Protein AF-A0A956UII3-F1 (afdb_monomer)

Structure (mmCIF, N/CA/C/O backbone):
data_AF-A0A956UII3-F1
#
_entry.id   AF-A0A956UII3-F1
#
loop_
_atom_site.group_PDB
_atom_site.id
_atom_site.type_symbol
_atom_site.label_atom_id
_atom_site.label_alt_id
_atom_site.label_comp_id
_atom_site.label_asym_id
_atom_site.label_entity_id
_atom_site.label_seq_id
_atom_site.pdbx_PDB_ins_code
_atom_site.Cartn_x
_atom_site.Cartn_y
_atom_site.Cartn_z
_atom_site.occupancy
_atom_site.B_iso_or_equiv
_atom_site.auth_seq_id
_atom_site.auth_comp_id
_atom_site.auth_asym_id
_atom_site.auth_atom_id
_atom_site.pdbx_PDB_model_num
ATOM 1 N N . LEU A 1 1 ? 6.042 -18.088 -6.797 1.00 83.75 1 LEU A N 1
ATOM 2 C CA . LEU A 1 1 ? 6.851 -18.061 -5.560 1.00 83.75 1 LEU A CA 1
ATOM 3 C C . LEU A 1 1 ? 7.550 -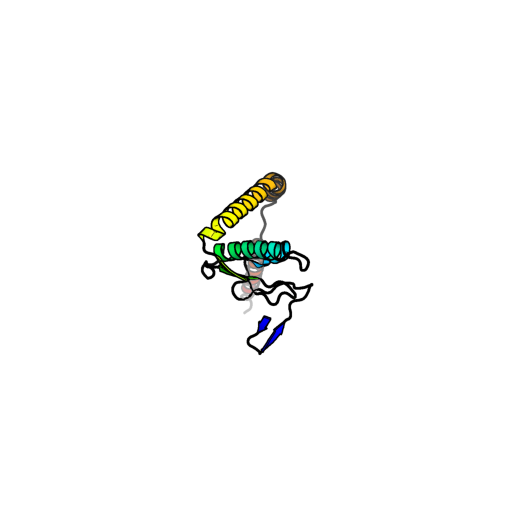19.390 -5.424 1.00 83.75 1 LEU A C 1
ATOM 5 O O . LEU A 1 1 ? 6.857 -20.393 -5.487 1.00 83.75 1 LEU A O 1
ATOM 9 N N . ILE A 1 2 ? 8.866 -19.397 -5.275 1.00 87.94 2 ILE A N 1
ATOM 10 C CA . ILE A 1 2 ? 9.634 -20.608 -4.977 1.00 87.94 2 ILE A CA 1
ATOM 11 C C . ILE A 1 2 ? 9.940 -20.564 -3.480 1.00 87.94 2 ILE A C 1
ATOM 13 O O . ILE A 1 2 ? 10.370 -19.518 -2.992 1.00 87.94 2 ILE A O 1
ATOM 17 N N . TYR A 1 3 ? 9.669 -21.648 -2.759 1.00 88.25 3 TYR A N 1
ATOM 18 C CA . TYR A 1 3 ? 10.006 -21.762 -1.340 1.00 88.25 3 TYR A CA 1
ATOM 19 C C . TYR A 1 3 ? 11.386 -22.414 -1.157 1.00 88.25 3 TYR A C 1
ATOM 21 O O . TYR A 1 3 ? 11.879 -23.055 -2.092 1.00 88.25 3 TYR A O 1
ATOM 29 N N . PRO A 1 4 ? 12.023 -22.277 0.022 1.00 87.69 4 PRO A N 1
ATOM 30 C CA . PRO A 1 4 ? 13.339 -22.864 0.295 1.00 87.69 4 PRO A CA 1
ATOM 31 C C . PRO A 1 4 ? 13.424 -24.378 0.056 1.00 87.69 4 PRO A C 1
ATOM 33 O O . PRO A 1 4 ? 14.483 -24.889 -0.294 1.00 87.69 4 PRO A O 1
ATOM 36 N N . GLU A 1 5 ? 12.309 -25.092 0.198 1.00 90.94 5 GLU A N 1
ATOM 37 C CA . GLU A 1 5 ? 12.189 -26.535 -0.017 1.00 90.94 5 GLU A CA 1
ATOM 38 C C . GLU A 1 5 ? 12.187 -26.925 -1.507 1.00 90.94 5 GLU A C 1
ATOM 40 O O . GLU A 1 5 ? 12.236 -28.107 -1.843 1.00 90.94 5 GLU A O 1
ATOM 45 N N . GLY A 1 6 ? 12.117 -25.945 -2.414 1.00 89.31 6 GLY A N 1
ATOM 46 C CA . GLY A 1 6 ? 12.145 -26.145 -3.863 1.00 89.31 6 GLY A CA 1
ATOM 47 C C . GLY A 1 6 ? 10.776 -26.374 -4.512 1.00 89.31 6 GLY A C 1
ATOM 48 O O . GLY A 1 6 ? 10.693 -26.468 -5.736 1.00 89.31 6 GLY A O 1
ATOM 49 N N . ASN A 1 7 ? 9.686 -26.419 -3.741 1.00 92.31 7 ASN A N 1
ATOM 50 C CA . ASN A 1 7 ? 8.334 -26.357 -4.300 1.00 92.31 7 ASN A CA 1
ATOM 51 C C . ASN A 1 7 ? 7.960 -24.910 -4.685 1.00 92.31 7 ASN A C 1
ATOM 53 O O . ASN A 1 7 ? 8.576 -23.937 -4.239 1.00 92.31 7 ASN A O 1
ATOM 57 N N . TRP A 1 8 ? 6.940 -24.753 -5.536 1.00 90.88 8 TRP A N 1
ATOM 58 C CA 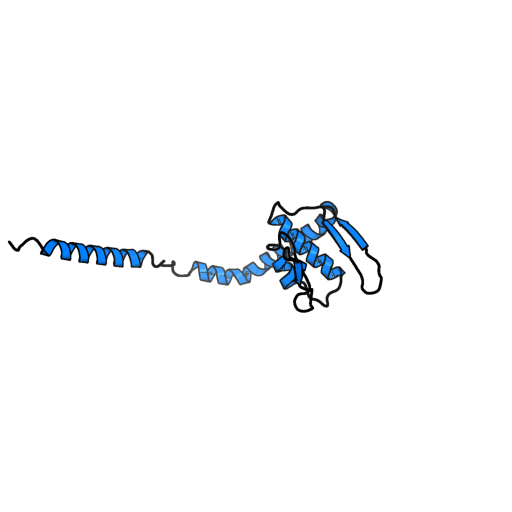. TRP A 1 8 ? 6.488 -23.434 -5.977 1.00 90.88 8 TRP A CA 1
ATOM 59 C C . TRP A 1 8 ? 4.970 -23.283 -5.983 1.00 90.88 8 TRP A C 1
ATOM 61 O O . TRP A 1 8 ? 4.214 -24.238 -6.158 1.00 90.88 8 TRP A O 1
ATOM 71 N N . VAL A 1 9 ? 4.535 -22.034 -5.831 1.00 87.69 9 VAL A N 1
ATOM 72 C CA . VAL A 1 9 ? 3.148 -21.604 -6.018 1.00 87.69 9 VAL A CA 1
ATOM 73 C C . VAL A 1 9 ? 3.073 -20.638 -7.190 1.00 87.69 9 VAL A C 1
ATOM 75 O O . VAL A 1 9 ? 3.857 -19.689 -7.303 1.00 87.69 9 VAL A O 1
ATOM 78 N N . GLU A 1 10 ? 2.110 -20.897 -8.064 1.00 89.94 10 GLU A N 1
ATOM 79 C CA . GLU A 1 10 ? 1.807 -20.098 -9.243 1.00 89.94 10 GLU A CA 1
ATOM 80 C C . GLU A 1 10 ? 0.797 -18.991 -8.916 1.00 89.94 10 GLU A C 1
ATOM 82 O O . GLU A 1 10 ? -0.149 -19.198 -8.151 1.00 89.94 10 GLU A O 1
ATOM 87 N N . VAL A 1 11 ? 0.990 -17.818 -9.522 1.00 91.00 11 VAL A N 1
ATOM 88 C CA . VAL A 1 11 ? 0.034 -16.708 -9.450 1.00 91.00 11 VAL A CA 1
ATOM 89 C C . VAL A 1 11 ? -1.179 -17.053 -10.307 1.00 91.00 11 VAL A C 1
ATOM 91 O O . VAL A 1 11 ? -1.043 -17.390 -11.479 1.00 91.00 11 VAL A O 1
ATOM 94 N N . ARG A 1 12 ? -2.377 -16.953 -9.733 1.00 92.31 12 ARG A N 1
ATOM 95 C CA . ARG A 1 12 ? -3.642 -17.281 -10.412 1.00 92.31 12 ARG A CA 1
ATOM 96 C C . ARG A 1 12 ? -4.615 -16.113 -10.314 1.00 92.31 12 ARG A C 1
ATOM 98 O O . ARG A 1 12 ? -4.448 -15.275 -9.432 1.00 92.31 12 ARG A O 1
ATOM 105 N N . PRO A 1 13 ? -5.689 -16.068 -11.118 1.00 92.19 13 PRO A N 1
ATOM 106 C CA . PRO A 1 13 ? -6.697 -15.014 -10.992 1.00 92.19 13 PRO A CA 1
ATOM 107 C C . PRO A 1 13 ? -7.282 -14.862 -9.575 1.00 92.19 13 PRO A C 1
ATOM 109 O O . PRO A 1 13 ? -7.559 -13.745 -9.146 1.00 92.19 13 PRO A O 1
ATOM 112 N N . GLY A 1 14 ? -7.411 -15.964 -8.819 1.00 90.12 14 GLY A N 1
ATOM 113 C CA . GLY A 1 14 ? -7.852 -15.950 -7.415 1.00 90.12 14 GLY A CA 1
ATOM 114 C C . GLY A 1 14 ? -6.782 -15.521 -6.399 1.00 90.12 14 GLY A C 1
ATOM 115 O O . GLY A 1 14 ? -7.103 -15.199 -5.260 1.00 90.12 14 GLY A O 1
ATOM 116 N N . THR A 1 15 ? -5.508 -15.493 -6.791 1.00 90.50 15 THR A N 1
ATOM 117 C CA . THR A 1 15 ? -4.384 -15.029 -5.961 1.00 90.50 15 THR A CA 1
ATOM 118 C C . THR A 1 15 ? -3.401 -14.282 -6.866 1.00 90.50 15 THR A C 1
ATOM 120 O O . THR A 1 15 ? -2.379 -14.844 -7.265 1.00 90.50 15 THR A O 1
ATOM 123 N N . PRO A 1 16 ? -3.741 -13.040 -7.270 1.00 93.81 16 PRO A N 1
ATOM 124 C CA . PRO A 1 16 ? -3.106 -12.360 -8.401 1.00 93.81 16 PRO A CA 1
ATOM 125 C C . PRO A 1 16 ? -1.812 -11.618 -8.036 1.00 93.81 16 PRO A C 1
ATOM 127 O O . PRO A 1 16 ? -1.370 -10.751 -8.786 1.00 93.81 16 PRO A O 1
ATOM 130 N N . TYR A 1 17 ? -1.232 -11.894 -6.868 1.00 94.81 17 TYR A N 1
ATOM 131 C CA . TYR A 1 17 ? 0.017 -11.292 -6.415 1.00 94.81 17 TYR A CA 1
ATOM 132 C C . TYR A 1 17 ? 0.698 -12.184 -5.371 1.00 94.81 17 TYR A C 1
ATOM 134 O O . TYR A 1 17 ? 0.070 -13.055 -4.766 1.00 94.81 17 TYR A O 1
ATOM 142 N N . VAL A 1 18 ? 1.984 -11.933 -5.143 1.00 94.19 18 VAL A N 1
ATOM 143 C CA . VAL A 1 18 ? 2.788 -12.536 -4.075 1.00 94.19 18 VAL A CA 1
ATOM 144 C C . VAL A 1 18 ? 3.626 -11.431 -3.440 1.00 94.19 18 VAL A C 1
ATOM 146 O O . VAL A 1 18 ? 4.063 -10.522 -4.140 1.00 94.19 18 VAL A O 1
ATOM 149 N N . ILE A 1 19 ? 3.861 -11.517 -2.130 1.00 94.62 19 ILE A N 1
ATOM 150 C CA . ILE A 1 19 ? 4.811 -10.662 -1.411 1.00 94.62 19 ILE A CA 1
ATOM 151 C C . ILE A 1 19 ? 5.862 -11.562 -0.763 1.00 94.62 19 ILE A C 1
ATOM 153 O O . ILE A 1 19 ? 5.523 -12.621 -0.234 1.00 94.62 19 ILE A O 1
ATOM 157 N N . ILE A 1 20 ? 7.119 -11.133 -0.799 1.00 93.19 20 ILE A N 1
ATOM 158 C CA . ILE A 1 20 ? 8.245 -11.765 -0.104 1.00 93.19 20 ILE A CA 1
ATOM 159 C C . ILE A 1 20 ? 8.864 -10.760 0.872 1.00 93.19 20 ILE A C 1
ATOM 161 O O . ILE A 1 20 ? 8.760 -9.554 0.654 1.00 93.19 20 ILE A O 1
ATOM 165 N N . GLY A 1 21 ? 9.483 -11.247 1.950 1.00 92.69 21 GLY A N 1
ATOM 166 C CA . GLY A 1 21 ? 9.978 -10.393 3.034 1.00 92.69 21 GLY A CA 1
ATOM 167 C C . GLY A 1 21 ? 8.844 -9.860 3.919 1.00 92.69 21 GLY A C 1
ATOM 168 O O . GLY A 1 21 ? 7.943 -10.612 4.303 1.00 92.69 21 GLY A O 1
ATOM 169 N N . GLU A 1 22 ? 8.874 -8.564 4.237 1.00 93.31 22 GLU A N 1
ATOM 170 C CA . GLU A 1 22 ? 7.888 -7.914 5.111 1.00 93.31 22 GLU A CA 1
ATOM 171 C C . GLU A 1 22 ? 6.529 -7.715 4.423 1.00 93.31 22 GLU A C 1
ATOM 173 O O . GLU A 1 22 ? 6.237 -6.701 3.790 1.00 93.31 22 GLU A O 1
ATOM 178 N N . SER A 1 23 ? 5.658 -8.713 4.570 1.00 91.94 23 SER A N 1
ATOM 179 C CA . SER A 1 23 ? 4.355 -8.774 3.894 1.00 91.94 23 SER A CA 1
ATOM 180 C C . SER A 1 23 ? 3.178 -8.222 4.703 1.00 91.94 23 SER A C 1
ATOM 182 O O . SER A 1 23 ? 2.104 -7.989 4.149 1.00 91.94 23 SER A O 1
ATOM 184 N N . ARG A 1 24 ? 3.355 -8.000 6.009 1.00 93.38 24 ARG A N 1
ATOM 185 C CA . ARG A 1 24 ? 2.258 -7.734 6.958 1.00 93.38 24 ARG A CA 1
ATOM 186 C C . ARG A 1 24 ? 1.517 -6.427 6.679 1.00 93.38 24 ARG A C 1
ATOM 188 O O . ARG A 1 24 ? 0.291 -6.389 6.727 1.00 93.38 24 ARG A O 1
ATOM 195 N N . TYR A 1 25 ? 2.263 -5.371 6.377 1.00 94.81 25 TYR A N 1
ATOM 196 C CA . TYR A 1 25 ? 1.748 -4.002 6.373 1.00 94.81 25 TYR A CA 1
ATOM 197 C C . TYR A 1 25 ? 1.126 -3.591 5.032 1.00 94.81 25 TYR A C 1
ATOM 199 O O . TYR A 1 25 ? 0.074 -2.957 5.010 1.00 94.81 25 TYR A O 1
ATOM 207 N N . GLY A 1 26 ? 1.725 -3.998 3.909 1.00 95.00 26 GLY A N 1
ATOM 208 C CA . GLY A 1 26 ? 1.211 -3.697 2.567 1.00 95.00 26 GLY A CA 1
ATOM 209 C C . GLY A 1 26 ? 0.068 -4.611 2.105 1.00 95.00 26 GLY A C 1
ATOM 210 O O . GLY A 1 26 ? -0.758 -4.216 1.276 1.00 95.00 26 GLY A O 1
ATOM 211 N N . LYS A 1 27 ? -0.033 -5.829 2.656 1.00 96.50 27 LYS A N 1
ATOM 212 C CA . LYS A 1 27 ? -1.043 -6.822 2.257 1.00 96.50 27 LYS A CA 1
ATOM 213 C C . LYS A 1 27 ? -2.495 -6.317 2.344 1.00 96.50 27 LYS A C 1
ATOM 215 O O . LYS A 1 27 ? -3.224 -6.504 1.369 1.00 96.50 27 LYS A O 1
ATOM 220 N N . PRO A 1 28 ? -2.942 -5.627 3.412 1.00 96.75 28 PRO A N 1
ATOM 221 C CA . PRO A 1 28 ? -4.320 -5.143 3.503 1.00 96.75 28 PRO A CA 1
ATOM 222 C C . PRO A 1 28 ? -4.703 -4.102 2.438 1.00 96.75 28 PRO A C 1
ATOM 224 O O . PRO A 1 28 ? -5.894 -3.941 2.160 1.00 96.75 28 PRO A O 1
ATOM 227 N N . ILE A 1 29 ? -3.731 -3.387 1.859 1.00 96.25 29 ILE A N 1
ATOM 228 C CA . ILE A 1 29 ? -3.947 -2.466 0.732 1.00 96.25 29 ILE A CA 1
ATOM 229 C C . ILE A 1 29 ? -4.138 -3.268 -0.557 1.00 96.25 29 ILE A C 1
ATOM 231 O O . ILE A 1 29 ? -5.119 -3.058 -1.273 1.00 96.25 29 ILE A O 1
ATOM 235 N N . LEU A 1 30 ? -3.252 -4.235 -0.816 1.00 96.44 30 LEU A N 1
ATOM 236 C CA . LEU A 1 30 ? -3.339 -5.127 -1.977 1.00 96.44 30 LEU A CA 1
ATOM 237 C C . LEU A 1 30 ? -4.647 -5.930 -1.979 1.00 96.44 30 LEU A C 1
ATOM 239 O O . LEU A 1 30 ? -5.350 -5.941 -2.986 1.00 96.44 30 LEU A O 1
ATOM 243 N N . ASP A 1 31 ? -5.035 -6.513 -0.843 1.00 95.69 31 ASP A N 1
ATOM 244 C CA . ASP A 1 31 ? -6.272 -7.299 -0.710 1.00 95.69 31 ASP A CA 1
ATOM 245 C C . ASP A 1 31 ? -7.536 -6.482 -1.026 1.00 95.69 31 ASP A C 1
ATOM 247 O O . ASP A 1 31 ? -8.506 -7.000 -1.593 1.00 95.69 31 ASP A O 1
ATOM 251 N N . ARG A 1 32 ? -7.535 -5.186 -0.694 1.00 95.50 32 ARG A N 1
ATOM 252 C CA . ARG A 1 32 ? -8.682 -4.297 -0.925 1.00 95.50 32 ARG A CA 1
ATOM 253 C C . ARG A 1 32 ? -8.717 -3.719 -2.334 1.00 95.50 32 ARG A C 1
ATOM 255 O O . ARG A 1 32 ? -9.799 -3.616 -2.907 1.00 95.50 32 ARG A O 1
ATOM 262 N N . LEU A 1 33 ? -7.567 -3.330 -2.882 1.00 95.62 33 LEU A N 1
ATOM 263 C CA . LEU A 1 33 ? -7.511 -2.514 -4.099 1.00 95.62 33 LEU A CA 1
ATOM 264 C C . LEU A 1 33 ? -7.140 -3.307 -5.360 1.00 95.62 33 LEU A C 1
ATOM 266 O O . LEU A 1 33 ? -7.610 -2.965 -6.451 1.00 95.62 33 LEU A O 1
ATOM 270 N N . TRP A 1 34 ? -6.342 -4.373 -5.241 1.00 96.25 34 TRP A N 1
ATOM 271 C CA . TRP A 1 34 ? -5.837 -5.116 -6.396 1.00 96.25 34 TRP A CA 1
ATOM 272 C C . TRP A 1 34 ? -6.796 -6.217 -6.862 1.00 96.25 34 TRP A C 1
ATOM 274 O O . TRP A 1 34 ? -7.369 -6.954 -6.058 1.00 96.25 34 TRP A O 1
ATOM 284 N N . ARG A 1 35 ? -6.970 -6.344 -8.181 1.00 94.88 35 ARG A N 1
ATOM 285 C CA . ARG A 1 35 ? -7.751 -7.403 -8.843 1.00 94.88 35 ARG A CA 1
ATOM 286 C C . ARG A 1 35 ? -7.051 -7.790 -10.146 1.00 94.88 35 ARG A C 1
ATOM 288 O O . ARG A 1 35 ? -6.442 -6.936 -10.778 1.00 94.88 35 ARG A O 1
ATOM 295 N N . TYR A 1 36 ? -7.171 -9.057 -10.551 1.00 93.25 36 TYR A N 1
ATOM 296 C CA . TYR A 1 36 ? -6.441 -9.627 -11.695 1.00 93.25 36 TYR A CA 1
ATOM 297 C C . TYR A 1 36 ? -6.655 -8.878 -13.022 1.00 93.25 36 TYR A C 1
ATOM 299 O O . TYR A 1 36 ? -5.744 -8.780 -13.830 1.00 93.25 36 TYR A O 1
ATOM 307 N N . ASN A 1 37 ? -7.851 -8.333 -13.245 1.00 93.69 37 ASN A N 1
ATOM 308 C CA . ASN A 1 37 ? -8.231 -7.671 -14.494 1.00 93.69 37 ASN A CA 1
ATOM 309 C C . ASN A 1 37 ? -7.899 -6.167 -14.543 1.00 93.69 37 ASN A C 1
ATOM 311 O O . ASN A 1 37 ? -8.393 -5.471 -15.431 1.00 93.69 37 ASN A O 1
ATOM 315 N N . ARG A 1 38 ? -7.121 -5.643 -13.589 1.00 94.88 38 ARG A N 1
ATOM 316 C CA . ARG A 1 38 ? -6.709 -4.233 -13.583 1.00 94.88 38 ARG A CA 1
ATOM 317 C C . ARG A 1 38 ? -5.507 -3.980 -14.494 1.00 94.88 38 ARG A C 1
ATOM 319 O O . ARG A 1 38 ? -4.766 -4.892 -14.848 1.00 94.88 38 ARG A O 1
ATOM 326 N N . SER A 1 39 ? -5.318 -2.717 -14.875 1.00 96.06 39 SER A N 1
ATOM 327 C CA . SER A 1 39 ? -4.189 -2.298 -15.708 1.00 96.06 39 SER A CA 1
ATOM 328 C C . SER A 1 39 ? -2.853 -2.391 -14.955 1.00 96.06 39 SER A C 1
ATOM 330 O O . SER A 1 39 ? -2.804 -2.386 -13.724 1.00 96.06 39 SER A O 1
ATOM 332 N N . LEU A 1 40 ? -1.741 -2.421 -15.697 1.00 95.44 40 LEU A N 1
ATOM 333 C CA . LEU A 1 40 ? -0.396 -2.343 -15.107 1.00 95.44 40 LEU A CA 1
ATOM 334 C C . LEU A 1 40 ? -0.169 -1.021 -14.356 1.00 95.44 40 LEU A C 1
ATOM 336 O O . LEU A 1 40 ? 0.512 -1.010 -13.336 1.00 95.44 40 LEU A O 1
ATOM 340 N N . GLU A 1 41 ? -0.775 0.073 -14.824 1.00 96.25 41 GLU A N 1
ATOM 341 C CA . GLU A 1 41 ? -0.749 1.373 -14.142 1.00 96.25 41 GLU A CA 1
ATOM 342 C C . GLU A 1 41 ? -1.430 1.299 -12.768 1.00 96.25 41 GLU A C 1
ATOM 344 O O . GLU A 1 41 ? -0.865 1.741 -11.766 1.00 96.25 41 GLU A O 1
ATOM 349 N N . ASP A 1 42 ? -2.604 0.663 -12.694 1.00 96.19 42 ASP A N 1
ATOM 350 C CA . ASP A 1 42 ? -3.270 0.375 -11.423 1.00 96.19 42 ASP A CA 1
ATOM 351 C C . ASP A 1 42 ? -2.394 -0.501 -10.522 1.00 96.19 42 ASP A C 1
ATOM 353 O O . ASP A 1 42 ? -2.353 -0.285 -9.310 1.00 96.19 42 ASP A O 1
ATOM 357 N N . GLY A 1 43 ? -1.683 -1.467 -11.109 1.00 96.25 43 GLY A N 1
ATOM 358 C CA . GLY A 1 43 ? -0.776 -2.365 -10.397 1.00 96.25 43 GLY A CA 1
ATOM 359 C C . GLY A 1 43 ? 0.368 -1.612 -9.743 1.00 96.25 43 GLY A C 1
ATOM 360 O O . GLY A 1 43 ? 0.573 -1.746 -8.536 1.00 96.25 43 GLY A O 1
ATOM 361 N N . LEU A 1 44 ? 1.048 -0.754 -10.507 1.00 96.50 44 LEU A N 1
ATOM 362 C CA . LEU A 1 44 ? 2.097 0.116 -9.985 1.00 96.50 44 LEU A CA 1
ATOM 363 C C . LEU A 1 44 ? 1.547 1.017 -8.878 1.00 96.50 44 LEU A C 1
ATOM 365 O O . LEU A 1 44 ? 2.124 1.075 -7.797 1.00 96.50 44 LEU A O 1
ATOM 369 N N . ARG A 1 45 ? 0.398 1.664 -9.101 1.00 95.88 45 ARG A N 1
ATOM 370 C CA . ARG A 1 45 ? -0.229 2.532 -8.098 1.00 95.88 45 ARG A CA 1
ATOM 371 C C . ARG A 1 45 ? -0.481 1.796 -6.783 1.00 95.88 45 ARG A C 1
ATOM 373 O O . ARG A 1 45 ? -0.060 2.279 -5.738 1.00 95.88 45 ARG A O 1
ATOM 380 N N . VAL A 1 46 ? -1.148 0.639 -6.809 1.00 96.75 46 VAL A N 1
ATOM 381 C CA . VAL A 1 46 ? -1.451 -0.120 -5.582 1.00 96.75 46 VAL A CA 1
ATOM 382 C C . VAL A 1 46 ? -0.170 -0.646 -4.924 1.00 96.75 46 VAL A C 1
ATOM 384 O O . VAL A 1 46 ? -0.072 -0.614 -3.698 1.00 96.75 46 VAL A O 1
ATOM 387 N N . ALA A 1 47 ? 0.824 -1.069 -5.710 1.00 96.56 47 ALA A N 1
ATOM 388 C CA . ALA A 1 47 ? 2.122 -1.495 -5.192 1.00 96.56 47 ALA A CA 1
ATOM 389 C C . ALA A 1 47 ? 2.859 -0.358 -4.464 1.00 96.56 47 ALA A C 1
ATOM 391 O O . ALA A 1 47 ? 3.380 -0.583 -3.375 1.00 96.56 47 ALA A O 1
ATOM 392 N N . LEU A 1 48 ? 2.838 0.868 -5.001 1.00 96.75 48 LEU A N 1
ATOM 393 C CA . LEU A 1 48 ? 3.424 2.044 -4.346 1.00 96.75 48 LEU A CA 1
ATOM 394 C C . LEU A 1 48 ? 2.750 2.357 -3.003 1.00 96.75 48 LEU A C 1
ATOM 396 O O . LEU A 1 48 ? 3.438 2.665 -2.032 1.00 96.75 48 LEU A O 1
ATOM 400 N N . LEU A 1 49 ? 1.419 2.242 -2.924 1.00 96.25 49 LEU A N 1
ATOM 401 C CA . LEU A 1 49 ? 0.688 2.438 -1.665 1.00 96.25 49 LEU A CA 1
ATOM 402 C C . LEU A 1 49 ? 1.012 1.344 -0.639 1.00 96.25 49 LEU A C 1
ATOM 404 O O . LEU A 1 49 ? 1.175 1.631 0.545 1.00 96.25 49 LEU A O 1
ATOM 408 N N . ALA A 1 50 ? 1.114 0.090 -1.089 1.00 96.81 50 ALA A N 1
ATOM 409 C CA . ALA A 1 50 ? 1.505 -1.029 -0.238 1.00 96.81 50 ALA A CA 1
ATOM 410 C C . ALA A 1 50 ? 2.943 -0.871 0.283 1.00 96.81 50 ALA A C 1
ATOM 412 O O . ALA A 1 50 ? 3.192 -1.127 1.458 1.00 96.81 50 ALA A O 1
ATOM 413 N N . PHE A 1 51 ? 3.864 -0.408 -0.566 1.00 96.75 51 PHE A N 1
ATOM 414 C CA . PHE A 1 51 ? 5.241 -0.100 -0.187 1.00 96.75 51 PHE A CA 1
ATOM 415 C C . PHE A 1 51 ? 5.312 1.019 0.860 1.00 96.75 51 PHE A C 1
ATOM 417 O O . PHE A 1 51 ? 5.998 0.860 1.866 1.00 96.75 51 PHE A O 1
ATOM 424 N N . ASP A 1 52 ? 4.568 2.114 0.667 1.00 95.69 52 ASP A N 1
ATOM 425 C CA . ASP A 1 52 ? 4.528 3.224 1.625 1.00 95.69 52 ASP A CA 1
ATOM 426 C C . ASP A 1 52 ? 4.021 2.769 3.002 1.00 95.69 52 ASP A C 1
ATOM 428 O O . ASP A 1 52 ? 4.671 3.029 4.011 1.00 95.69 52 ASP A O 1
ATOM 432 N N . ALA A 1 53 ? 2.937 1.984 3.043 1.00 95.12 53 ALA A N 1
ATOM 433 C CA . ALA A 1 53 ? 2.417 1.426 4.292 1.00 95.12 53 ALA A CA 1
ATOM 434 C C . ALA A 1 53 ? 3.434 0.535 5.021 1.00 95.12 53 ALA A C 1
ATOM 436 O O . ALA A 1 53 ? 3.527 0.585 6.250 1.00 95.12 53 ALA A O 1
ATOM 437 N N . THR A 1 54 ? 4.207 -0.264 4.280 1.00 96.56 54 THR A N 1
ATOM 438 C CA . THR A 1 54 ? 5.277 -1.084 4.857 1.00 96.56 54 THR A CA 1
ATOM 439 C C . THR A 1 54 ? 6.406 -0.224 5.405 1.00 96.56 54 THR A C 1
ATOM 441 O O . THR A 1 54 ? 6.722 -0.351 6.585 1.00 96.56 54 THR A O 1
ATOM 444 N N . ARG A 1 55 ? 6.952 0.702 4.612 1.00 94.50 55 ARG A N 1
ATOM 445 C CA . ARG A 1 55 ? 8.044 1.591 5.039 1.00 94.50 55 ARG A CA 1
ATOM 446 C C . ARG A 1 55 ? 7.680 2.437 6.263 1.00 94.50 55 ARG A C 1
ATOM 448 O O . ARG A 1 55 ? 8.516 2.672 7.124 1.00 94.50 55 ARG A O 1
ATOM 455 N N . THR A 1 56 ? 6.436 2.901 6.377 1.00 92.62 56 THR A N 1
ATOM 456 C CA . THR A 1 56 ? 5.995 3.673 7.554 1.00 92.62 56 THR A CA 1
ATOM 457 C C . THR A 1 56 ? 5.863 2.812 8.816 1.00 92.62 56 THR A C 1
ATOM 459 O O . THR A 1 56 ? 5.853 3.351 9.921 1.00 92.62 56 THR A O 1
ATOM 462 N N . SER A 1 57 ? 5.769 1.487 8.676 1.00 94.81 57 SER A N 1
ATOM 463 C CA . SER A 1 57 ? 5.466 0.572 9.783 1.00 94.81 57 SER A CA 1
ATOM 464 C C . SER A 1 57 ? 6.649 -0.292 10.237 1.00 94.81 57 SER A C 1
ATOM 466 O O . SER A 1 57 ? 6.557 -0.921 11.291 1.00 94.81 57 SER A O 1
ATOM 468 N N . THR A 1 58 ? 7.745 -0.343 9.474 1.00 94.38 58 THR A N 1
ATOM 469 C CA . THR A 1 58 ? 8.981 -1.052 9.842 1.00 94.38 58 THR A CA 1
ATOM 470 C C . THR A 1 58 ? 10.223 -0.328 9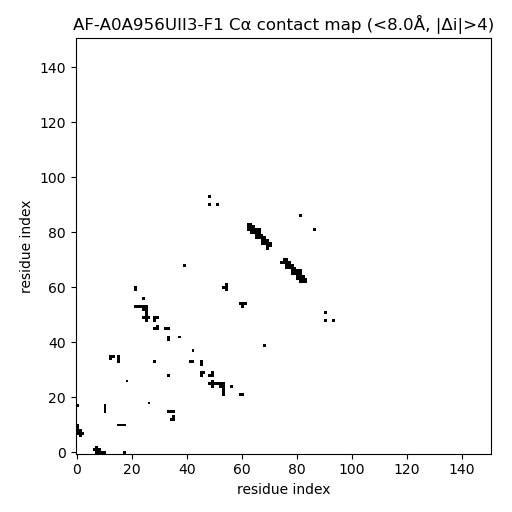.318 1.00 94.38 58 THR A C 1
ATOM 472 O O . THR A 1 58 ? 10.180 0.294 8.261 1.00 94.38 58 THR A O 1
ATOM 475 N N . SER A 1 59 ? 11.342 -0.440 10.039 1.00 93.06 59 SER A N 1
ATOM 476 C CA . SER A 1 59 ? 12.658 0.064 9.621 1.00 93.06 59 SER A CA 1
ATOM 477 C C . SER A 1 59 ? 13.353 -0.807 8.572 1.00 93.06 59 SER A C 1
ATOM 479 O O . SER A 1 59 ? 14.344 -0.378 7.990 1.00 93.06 59 SER A O 1
ATOM 481 N N . ASP A 1 60 ? 12.862 -2.025 8.340 1.00 93.31 60 ASP A N 1
ATOM 482 C CA . ASP A 1 60 ? 13.532 -3.019 7.486 1.00 93.31 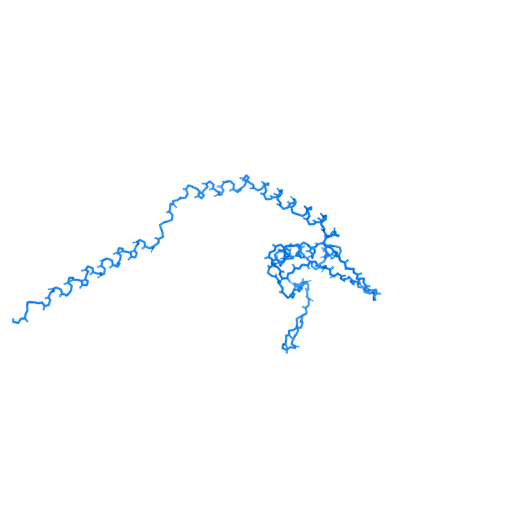60 ASP A CA 1
ATOM 483 C C . ASP A 1 60 ? 13.274 -2.807 5.986 1.00 93.31 60 ASP A C 1
ATOM 485 O O . ASP A 1 60 ? 13.834 -3.507 5.142 1.00 93.31 60 ASP A O 1
ATOM 489 N N . VAL A 1 61 ? 12.400 -1.860 5.638 1.00 95.44 61 VAL A N 1
ATOM 490 C CA . VAL A 1 61 ? 12.003 -1.557 4.262 1.00 95.44 61 VAL A CA 1
ATOM 491 C C . VAL A 1 61 ? 12.104 -0.057 4.043 1.00 95.44 61 VAL A C 1
ATOM 493 O O . VAL A 1 61 ? 11.412 0.700 4.713 1.00 95.44 61 VAL A O 1
ATOM 496 N N . ASP A 1 62 ? 12.916 0.373 3.077 1.00 96.06 62 ASP A N 1
ATOM 497 C CA . ASP A 1 62 ? 13.058 1.782 2.704 1.00 96.06 62 ASP A CA 1
ATOM 498 C C . ASP A 1 62 ? 13.407 1.937 1.211 1.00 96.06 62 ASP A C 1
ATOM 500 O O . ASP A 1 62 ? 13.586 0.961 0.484 1.00 96.06 62 ASP A O 1
ATOM 504 N N . CYS A 1 63 ? 13.442 3.180 0.734 1.00 95.75 63 CYS A N 1
ATOM 505 C CA . CYS A 1 63 ? 13.902 3.559 -0.594 1.00 95.75 63 CYS A CA 1
ATOM 506 C C . CYS A 1 63 ? 15.411 3.290 -0.778 1.00 95.75 63 CYS A C 1
ATOM 508 O O . CYS A 1 63 ? 16.169 3.333 0.191 1.00 95.75 63 CYS A O 1
ATOM 510 N N . PRO A 1 64 ? 15.885 3.127 -2.029 1.00 96.94 64 PRO A N 1
ATOM 511 C CA . PRO A 1 64 ? 15.140 3.244 -3.287 1.00 96.94 64 PRO A CA 1
ATOM 512 C C . PRO A 1 64 ? 14.238 2.036 -3.587 1.00 96.94 64 PRO A C 1
ATOM 514 O O . PRO A 1 64 ? 14.487 0.932 -3.118 1.00 96.94 64 PRO A O 1
ATOM 517 N N . LEU A 1 65 ? 13.197 2.258 -4.391 1.00 96.88 65 LEU A N 1
ATOM 518 C CA . LEU A 1 65 ? 12.306 1.214 -4.892 1.00 96.88 65 LEU A CA 1
ATOM 519 C C . LEU A 1 65 ? 12.627 0.920 -6.359 1.00 96.88 65 LEU A C 1
ATOM 521 O O . LEU A 1 65 ? 12.446 1.785 -7.215 1.00 96.88 65 LEU A O 1
ATOM 525 N N . ASP A 1 66 ? 13.040 -0.306 -6.651 1.00 97.69 66 ASP A N 1
ATOM 526 C CA . ASP A 1 66 ? 13.224 -0.786 -8.019 1.00 97.69 66 ASP A CA 1
ATOM 527 C C . ASP A 1 66 ? 11.924 -1.418 -8.531 1.00 97.69 66 ASP A C 1
ATOM 529 O O . ASP A 1 66 ? 11.370 -2.330 -7.910 1.00 97.69 66 ASP A O 1
ATOM 533 N N . ALA A 1 67 ? 11.411 -0.916 -9.655 1.00 97.50 67 ALA A N 1
ATOM 534 C CA . ALA A 1 67 ? 10.179 -1.390 -10.269 1.00 97.50 67 ALA A CA 1
ATOM 535 C C . ALA A 1 67 ? 10.434 -1.907 -11.682 1.00 97.50 67 ALA A C 1
ATOM 537 O O . ALA A 1 67 ? 11.129 -1.281 -12.483 1.00 97.50 67 ALA A O 1
ATOM 538 N N . VAL A 1 68 ? 9.796 -3.030 -12.000 1.00 97.69 68 VAL A N 1
ATOM 539 C CA . VAL A 1 68 ? 9.891 -3.678 -13.305 1.00 97.69 68 VAL A CA 1
ATOM 540 C C . VAL A 1 68 ? 8.490 -3.918 -13.853 1.00 97.69 68 VAL A C 1
ATOM 542 O O . VAL A 1 68 ? 7.607 -4.409 -13.151 1.00 97.69 68 VAL A O 1
ATOM 545 N N . MET A 1 69 ? 8.291 -3.582 -15.123 1.00 96.94 69 MET A N 1
ATOM 546 C CA . MET A 1 69 ? 7.050 -3.787 -15.855 1.00 96.94 69 MET A CA 1
ATOM 547 C C . MET A 1 69 ? 7.311 -4.648 -17.087 1.00 96.94 69 MET A C 1
ATOM 549 O O . MET A 1 69 ? 8.224 -4.386 -17.870 1.00 96.94 69 MET A O 1
ATOM 553 N N . TYR A 1 70 ? 6.443 -5.634 -17.285 1.00 96.88 70 TYR A N 1
ATOM 554 C CA . TYR A 1 70 ? 6.400 -6.473 -18.473 1.00 96.88 70 TYR A CA 1
ATOM 555 C C . TYR A 1 70 ? 5.000 -6.408 -19.082 1.00 96.88 70 TYR A C 1
ATOM 557 O O . TYR A 1 70 ? 4.004 -6.597 -18.381 1.00 96.88 70 TYR A O 1
ATOM 565 N N . ARG A 1 71 ? 4.919 -6.126 -20.384 1.00 95.50 71 ARG A N 1
ATOM 566 C CA . ARG A 1 71 ? 3.662 -6.171 -21.136 1.00 95.50 71 ARG A CA 1
ATOM 567 C C . ARG A 1 71 ? 3.597 -7.493 -21.891 1.00 95.50 71 ARG A C 1
ATOM 569 O O . ARG A 1 71 ? 4.585 -7.908 -22.488 1.00 95.50 71 ARG A O 1
ATOM 576 N N . SER A 1 72 ? 2.433 -8.137 -21.866 1.00 94.44 72 SER A N 1
ATOM 577 C CA . SER A 1 72 ? 2.218 -9.394 -22.582 1.00 94.44 72 SER A CA 1
ATOM 578 C C . SER A 1 72 ? 2.609 -9.270 -24.053 1.00 94.44 72 SER A C 1
ATOM 580 O O . SER A 1 72 ? 2.332 -8.250 -24.684 1.00 94.44 72 SER A O 1
ATOM 582 N N . ASP A 1 73 ? 3.259 -10.314 -24.564 1.00 96.50 73 ASP A N 1
ATOM 583 C CA . ASP A 1 73 ? 3.616 -10.501 -25.975 1.00 96.50 73 ASP A CA 1
ATOM 584 C C . ASP A 1 73 ? 4.588 -9.469 -26.570 1.00 96.50 73 ASP A C 1
ATOM 586 O O . ASP A 1 73 ? 4.901 -9.540 -27.756 1.00 96.50 73 ASP A O 1
ATOM 590 N N . THR A 1 74 ? 5.123 -8.535 -25.775 1.00 96.75 74 THR A N 1
ATOM 591 C CA . THR A 1 74 ? 6.101 -7.558 -26.283 1.00 96.75 74 THR A CA 1
ATOM 592 C C . THR A 1 74 ? 7.531 -8.059 -26.217 1.00 96.75 74 THR A C 1
ATOM 594 O O . THR A 1 74 ? 8.374 -7.556 -26.950 1.00 96.75 74 THR A O 1
ATOM 597 N N . TRP A 1 75 ? 7.825 -9.009 -25.321 1.00 95.62 75 TRP A N 1
ATOM 598 C CA . TRP A 1 75 ? 9.200 -9.399 -24.973 1.00 95.62 75 TRP A CA 1
ATOM 599 C C . TRP A 1 75 ? 10.065 -8.217 -24.503 1.00 95.62 75 TRP A C 1
ATOM 601 O O . TRP A 1 75 ? 11.290 -8.300 -24.478 1.00 95.62 75 TRP A O 1
ATOM 611 N N . GLU A 1 76 ? 9.422 -7.125 -24.084 1.00 96.06 76 GLU A N 1
ATOM 612 C CA . GLU A 1 76 ? 10.079 -5.920 -23.595 1.00 96.06 76 GLU A CA 1
ATOM 613 C C . GLU A 1 76 ? 9.912 -5.803 -22.086 1.00 96.06 76 GLU A C 1
ATOM 615 O O . GLU A 1 76 ? 8.793 -5.776 -21.562 1.00 96.06 76 GLU A O 1
ATOM 620 N N . LEU A 1 77 ? 11.042 -5.655 -21.401 1.00 96.88 77 LEU A N 1
ATOM 621 C CA . LEU A 1 77 ? 11.094 -5.324 -19.989 1.00 96.88 77 LEU A CA 1
ATOM 622 C C . LEU A 1 77 ? 11.395 -3.833 -19.832 1.00 96.88 77 LEU A C 1
ATOM 624 O O . LEU A 1 77 ? 12.301 -3.300 -20.476 1.00 96.88 77 LEU A O 1
ATOM 628 N N . ARG A 1 78 ? 10.635 -3.150 -18.980 1.00 97.19 78 ARG A N 1
ATOM 629 C CA . ARG A 1 78 ? 10.896 -1.760 -18.594 1.00 97.19 78 ARG A CA 1
ATOM 630 C C . ARG A 1 78 ? 11.227 -1.739 -17.111 1.00 97.19 78 ARG A C 1
ATOM 632 O O . ARG A 1 78 ? 10.449 -2.250 -16.313 1.00 97.19 78 ARG A O 1
ATOM 639 N N . GLU A 1 79 ? 12.354 -1.145 -16.757 1.00 97.75 79 GLU A N 1
ATOM 640 C CA . GLU A 1 79 ? 12.830 -1.027 -15.380 1.00 97.75 79 GLU A CA 1
ATOM 641 C C . GLU A 1 79 ? 13.031 0.445 -15.031 1.00 97.75 79 GLU A C 1
ATOM 643 O O . GLU A 1 79 ? 13.460 1.235 -15.874 1.00 97.75 79 GLU A O 1
ATOM 648 N N . GLN A 1 80 ? 12.710 0.808 -13.793 1.00 97.69 80 GLN A N 1
ATOM 649 C CA . GLN A 1 80 ? 12.959 2.136 -13.253 1.00 97.69 80 GLN A CA 1
ATOM 650 C C . GLN A 1 80 ? 13.223 2.051 -11.748 1.00 97.69 80 GLN A C 1
ATOM 652 O O . GLN A 1 80 ? 12.445 1.450 -11.005 1.00 97.69 80 GLN A O 1
ATOM 657 N N . ARG A 1 81 ? 14.283 2.730 -11.298 1.00 98.12 81 ARG A N 1
ATOM 658 C CA . ARG A 1 81 ? 14.542 3.003 -9.881 1.00 98.12 81 ARG A CA 1
ATOM 659 C C . ARG A 1 81 ? 13.844 4.295 -9.461 1.00 98.12 81 ARG A C 1
ATOM 661 O O . ARG A 1 81 ? 14.020 5.325 -10.115 1.00 98.12 81 ARG A O 1
ATOM 668 N N . PHE A 1 82 ? 13.102 4.247 -8.359 1.00 98.00 82 PHE A N 1
ATOM 669 C CA . PHE A 1 82 ? 12.457 5.395 -7.727 1.00 98.00 82 PHE A CA 1
ATOM 670 C C . PHE A 1 82 ? 13.121 5.727 -6.394 1.00 98.00 82 PHE A C 1
ATOM 672 O O . PHE A 1 82 ? 13.284 4.882 -5.513 1.00 98.00 82 PHE A O 1
ATOM 679 N N . THR A 1 83 ? 13.491 6.987 -6.234 1.00 98.19 83 THR A N 1
ATOM 680 C CA . THR A 1 83 ? 14.044 7.543 -5.002 1.00 98.19 83 THR A CA 1
ATOM 681 C C . THR A 1 83 ? 12.934 8.078 -4.096 1.00 98.19 83 THR A C 1
ATOM 683 O O . THR A 1 83 ? 11.788 8.253 -4.514 1.00 98.19 83 THR A O 1
ATOM 686 N N . ALA A 1 84 ? 13.262 8.384 -2.838 1.00 96.75 84 ALA A N 1
ATOM 687 C CA . ALA A 1 84 ? 12.294 8.987 -1.923 1.00 96.75 84 ALA A CA 1
ATOM 688 C C . ALA A 1 84 ? 11.673 10.297 -2.470 1.00 96.75 84 ALA A C 1
ATOM 690 O O . ALA A 1 84 ? 10.452 10.434 -2.381 1.00 96.75 84 ALA A O 1
ATOM 691 N N . PRO A 1 85 ? 12.436 11.229 -3.087 1.00 97.88 85 PRO A N 1
ATOM 692 C CA . PRO A 1 85 ? 11.862 12.392 -3.770 1.00 97.88 85 PRO A CA 1
ATOM 693 C C . PRO A 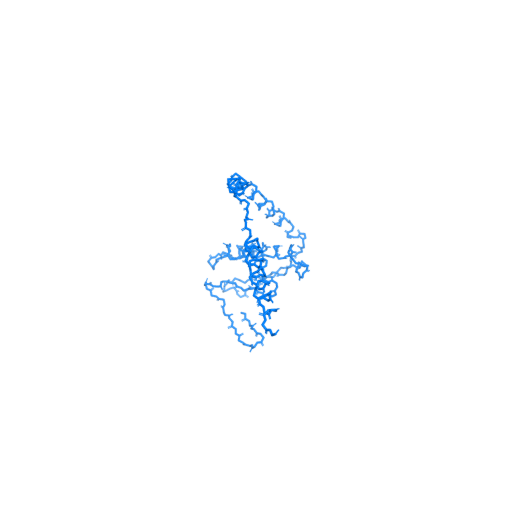1 85 ? 10.837 12.058 -4.860 1.00 97.88 85 PRO A C 1
ATOM 695 O O . PRO A 1 85 ? 9.802 12.724 -4.922 1.00 97.88 85 PRO A O 1
ATOM 698 N N . ASP A 1 86 ? 11.082 11.021 -5.667 1.00 97.50 86 ASP A N 1
ATOM 699 C CA . ASP A 1 86 ? 10.174 10.617 -6.751 1.00 97.50 86 ASP A CA 1
ATOM 700 C C . ASP A 1 86 ? 8.810 10.181 -6.196 1.00 97.50 86 ASP A C 1
ATOM 702 O O . ASP A 1 86 ? 7.755 10.524 -6.734 1.00 97.50 86 ASP A O 1
ATOM 706 N N . LEU A 1 87 ? 8.826 9.466 -5.067 1.00 96.75 87 LEU A N 1
ATOM 707 C CA . LEU A 1 87 ? 7.62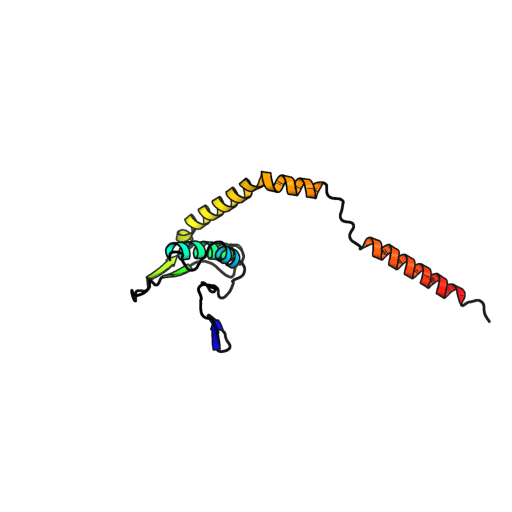1 8.932 -4.430 1.00 96.75 87 LEU A CA 1
ATOM 708 C C . LEU A 1 87 ? 6.905 9.951 -3.532 1.00 96.75 87 LEU A C 1
ATOM 710 O O . LEU A 1 87 ? 5.712 9.803 -3.252 1.00 96.75 87 LEU A O 1
ATOM 714 N N . ALA A 1 88 ? 7.599 11.008 -3.105 1.00 96.06 88 ALA A N 1
ATOM 715 C CA . ALA A 1 88 ? 7.130 11.914 -2.061 1.00 96.06 88 ALA A CA 1
ATOM 716 C C . ALA A 1 88 ? 5.780 12.574 -2.384 1.00 96.06 88 ALA A C 1
ATOM 718 O O . ALA A 1 88 ? 4.961 12.802 -1.491 1.00 96.06 88 ALA A O 1
ATOM 719 N N . THR A 1 89 ? 5.521 12.889 -3.656 1.00 96.62 89 THR A N 1
ATOM 720 C CA . THR A 1 89 ? 4.249 13.501 -4.069 1.00 96.62 89 THR A CA 1
ATOM 721 C C . THR A 1 89 ? 3.077 12.539 -3.896 1.00 96.62 89 THR A C 1
ATOM 723 O O . THR A 1 89 ? 2.071 12.923 -3.298 1.00 96.62 89 THR A O 1
ATOM 726 N N . VAL A 1 90 ? 3.216 11.293 -4.358 1.00 94.56 90 VAL A N 1
ATOM 727 C CA . VAL A 1 90 ? 2.169 10.264 -4.241 1.00 94.56 90 VAL A CA 1
ATOM 728 C C . VAL A 1 90 ? 1.896 9.949 -2.772 1.00 94.56 90 VAL A C 1
ATOM 730 O O . VAL A 1 90 ? 0.741 9.917 -2.355 1.00 94.56 90 VAL A O 1
ATOM 733 N N . GLN A 1 91 ? 2.950 9.815 -1.967 1.00 94.75 91 GLN A N 1
ATOM 734 C CA . GLN A 1 91 ? 2.852 9.517 -0.535 1.00 94.75 91 GLN A CA 1
ATOM 735 C C . GLN A 1 91 ? 2.126 10.628 0.231 1.00 94.75 91 GLN A C 1
ATOM 737 O O . GLN A 1 91 ? 1.177 10.367 0.970 1.00 94.75 91 GLN A O 1
ATOM 742 N N . ARG A 1 92 ? 2.485 11.900 -0.007 1.00 96.38 92 ARG A N 1
ATOM 743 C CA . ARG A 1 92 ? 1.779 13.040 0.607 1.00 96.38 92 ARG A CA 1
ATOM 744 C C . ARG A 1 92 ? 0.306 13.095 0.207 1.00 96.38 92 ARG A C 1
ATOM 746 O O . ARG A 1 92 ? -0.545 13.378 1.050 1.00 96.38 92 ARG A O 1
ATOM 753 N N . GLN A 1 93 ? -0.001 12.859 -1.069 1.00 97.06 93 GLN A N 1
ATOM 754 C CA . GLN A 1 93 ? -1.384 12.855 -1.551 1.00 97.06 93 GLN A CA 1
ATOM 755 C C . GLN A 1 93 ? -2.195 11.724 -0.915 1.00 97.06 93 GLN A C 1
ATOM 757 O O . GLN A 1 93 ? -3.318 11.960 -0.468 1.00 97.06 93 GLN A O 1
ATOM 762 N N . TRP A 1 94 ? -1.614 10.529 -0.818 1.00 95.19 94 TRP A N 1
ATOM 763 C CA . TRP A 1 94 ? -2.244 9.378 -0.184 1.00 95.19 94 TRP A CA 1
ATOM 764 C C . TRP A 1 94 ? -2.522 9.615 1.300 1.00 95.19 94 TRP A C 1
ATOM 766 O O . TRP A 1 94 ? -3.663 9.461 1.739 1.00 95.19 94 TRP A O 1
ATOM 776 N N . GLN A 1 95 ? -1.524 10.093 2.047 1.00 95.50 95 GLN A N 1
ATOM 777 C CA . GLN A 1 95 ? -1.684 10.404 3.464 1.00 95.50 95 GLN A CA 1
ATOM 778 C C . GLN A 1 95 ? -2.797 11.431 3.687 1.00 95.50 95 GLN A C 1
ATOM 780 O O . GLN A 1 95 ? -3.643 11.263 4.564 1.00 95.50 95 GLN A O 1
ATOM 785 N N . ARG A 1 96 ? -2.846 12.482 2.860 1.00 97.56 96 ARG A N 1
ATOM 786 C CA . ARG A 1 96 ? -3.923 13.474 2.921 1.00 97.56 96 ARG A CA 1
ATOM 787 C C . ARG A 1 96 ? -5.290 12.841 2.654 1.00 97.56 96 ARG A C 1
ATOM 789 O O . ARG A 1 96 ? -6.236 13.149 3.373 1.00 97.56 96 ARG A O 1
ATOM 796 N N . ALA A 1 97 ? -5.397 11.974 1.649 1.00 96.44 97 ALA A N 1
ATOM 797 C CA . ALA A 1 97 ? -6.651 11.319 1.292 1.00 96.44 97 ALA A CA 1
ATOM 798 C C . ALA A 1 97 ? -7.169 10.406 2.414 1.00 96.44 97 ALA A C 1
ATOM 800 O O . ALA A 1 97 ? -8.348 10.491 2.755 1.00 96.44 97 ALA A O 1
ATOM 801 N N . ILE A 1 98 ? -6.302 9.592 3.034 1.00 95.19 98 ILE A N 1
ATOM 802 C CA . ILE A 1 98 ? -6.692 8.747 4.173 1.00 95.19 98 ILE A CA 1
ATOM 803 C C . ILE A 1 98 ? -7.137 9.606 5.352 1.00 95.19 98 ILE A C 1
ATOM 805 O O . ILE A 1 98 ? -8.192 9.344 5.922 1.00 95.19 98 ILE A O 1
ATOM 809 N N . THR A 1 99 ? -6.370 10.642 5.705 1.00 96.69 99 THR A N 1
ATOM 810 C CA . THR A 1 99 ? -6.728 11.533 6.816 1.00 96.69 99 THR A CA 1
ATOM 811 C C . THR A 1 99 ? -8.085 12.181 6.572 1.00 96.69 99 THR A C 1
ATOM 813 O O . THR A 1 99 ? -8.937 12.161 7.452 1.00 96.69 99 THR A O 1
ATOM 816 N N . MET A 1 100 ? -8.333 12.696 5.365 1.00 97.81 100 MET A N 1
ATOM 817 C CA . MET A 1 100 ? -9.629 13.283 5.018 1.00 97.81 100 MET A CA 1
ATOM 818 C C . MET A 1 100 ? -10.769 12.261 5.081 1.00 97.81 100 MET A C 1
ATOM 820 O O . MET A 1 100 ? -11.845 12.582 5.580 1.00 97.81 100 MET A O 1
ATOM 824 N N . ALA A 1 101 ? -10.544 11.033 4.608 1.00 96.69 101 ALA A N 1
ATOM 825 C CA . ALA A 1 101 ? -11.540 9.969 4.689 1.00 96.69 101 ALA A CA 1
ATOM 826 C C . ALA A 1 101 ? -11.845 9.586 6.147 1.00 96.69 101 ALA A C 1
ATOM 828 O O . ALA A 1 101 ? -13.010 9.463 6.512 1.00 96.69 101 ALA A O 1
ATOM 829 N N . ALA A 1 102 ? -10.819 9.453 6.991 1.00 95.69 102 ALA A N 1
ATOM 830 C CA . ALA A 1 102 ? -10.971 9.144 8.411 1.00 95.69 102 ALA A CA 1
ATOM 831 C C . ALA A 1 102 ? -11.712 10.261 9.165 1.00 95.69 102 ALA A C 1
ATOM 833 O O . ALA A 1 102 ? -12.630 9.990 9.936 1.00 95.69 102 ALA A O 1
ATOM 834 N N . GLU A 1 103 ? -11.366 11.518 8.892 1.00 96.44 103 GLU A N 1
ATOM 835 C CA . GLU A 1 103 ? -12.054 12.697 9.425 1.00 96.44 103 GLU A CA 1
ATOM 836 C C . GLU A 1 103 ? -13.531 12.735 9.008 1.00 96.44 103 GLU A C 1
ATOM 838 O O . GLU A 1 103 ? -14.405 13.008 9.831 1.00 96.44 103 GLU A O 1
ATOM 843 N N . GLY A 1 104 ? -13.829 12.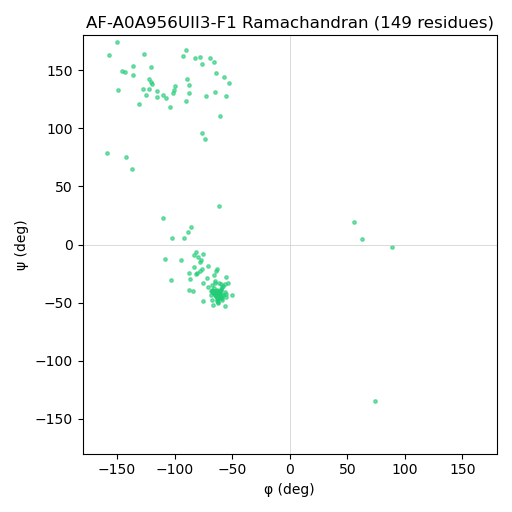376 7.756 1.00 96.62 104 GLY A N 1
ATOM 844 C CA . GLY A 1 104 ? -15.197 12.279 7.246 1.00 96.62 104 GLY A CA 1
ATOM 845 C C . GLY A 1 104 ? -16.058 11.219 7.942 1.00 96.62 104 GLY A C 1
ATOM 846 O O . GLY A 1 104 ? -17.281 11.328 7.927 1.00 96.62 104 GLY A O 1
ATOM 847 N N . LEU A 1 105 ? -15.450 10.222 8.595 1.00 96.12 105 LEU A N 1
ATOM 848 C CA . LEU A 1 105 ? -16.170 9.186 9.344 1.00 96.12 105 LEU A CA 1
ATOM 849 C C . LEU A 1 105 ? -16.549 9.613 10.770 1.00 96.12 105 LEU A C 1
ATOM 851 O O . LEU A 1 105 ? -17.330 8.905 11.406 1.00 96.12 105 LEU A O 1
ATOM 855 N N . LYS A 1 106 ? -16.065 10.763 11.269 1.00 94.75 106 LYS A N 1
ATOM 856 C CA . LYS A 1 106 ? -16.339 11.248 12.637 1.00 94.75 106 LYS A CA 1
ATOM 857 C C . LYS A 1 106 ? -17.821 11.253 13.028 1.00 94.75 106 LYS A C 1
ATOM 859 O O . LYS A 1 106 ? -18.119 10.816 14.136 1.00 94.75 106 LYS A O 1
ATOM 864 N N . PRO A 1 107 ? -18.771 11.699 12.183 1.00 93.75 107 PRO A N 1
ATOM 865 C CA . PRO A 1 107 ? -20.184 11.664 12.555 1.00 93.75 107 PRO A CA 1
ATOM 866 C C . PRO A 1 107 ? -20.707 10.237 12.763 1.00 93.75 107 PRO A C 1
ATOM 868 O O . PRO A 1 107 ? -21.416 9.981 13.730 1.00 93.75 107 PRO A O 1
ATOM 871 N N . ALA A 1 108 ? -20.315 9.297 11.897 1.00 92.38 108 ALA A N 1
ATOM 872 C CA . ALA A 1 108 ? -20.744 7.901 11.983 1.00 92.38 108 ALA A CA 1
ATOM 873 C C . ALA A 1 108 ? -20.097 7.169 13.169 1.00 92.38 108 ALA A C 1
ATOM 875 O O . ALA A 1 108 ? -20.734 6.351 13.830 1.00 92.38 108 ALA A O 1
ATOM 876 N N . THR A 1 109 ? -18.833 7.471 13.473 1.00 95.69 109 THR A N 1
ATOM 877 C CA . THR A 1 109 ? -18.144 6.880 14.627 1.00 95.69 109 THR A CA 1
ATOM 878 C C . THR A 1 109 ? -18.555 7.524 15.946 1.00 95.69 109 THR A C 1
ATOM 880 O O . THR A 1 109 ? -18.465 6.861 16.977 1.00 95.69 109 THR A O 1
ATOM 883 N N . LYS A 1 110 ? -19.059 8.767 15.935 1.00 95.31 110 LYS A N 1
ATOM 884 C CA . LYS A 1 110 ? -19.551 9.449 17.137 1.00 95.31 110 LYS A CA 1
ATOM 885 C C . LYS A 1 110 ? -20.685 8.682 17.810 1.00 95.31 110 LYS A C 1
ATOM 887 O O . LYS A 1 110 ? -20.645 8.523 19.021 1.00 95.31 110 LYS A O 1
ATOM 892 N N . GLU A 1 111 ? -21.645 8.162 17.051 1.00 92.44 111 GLU A N 1
ATOM 893 C CA . GLU A 1 111 ? -22.736 7.368 17.628 1.00 92.44 111 GLU A CA 1
ATOM 894 C C . GLU A 1 111 ? -22.208 6.107 18.332 1.00 92.44 111 GLU A C 1
ATOM 896 O O . GLU A 1 111 ? -22.601 5.792 19.455 1.00 92.44 111 GLU A O 1
ATOM 901 N N . LEU A 1 112 ? -21.272 5.398 17.694 1.00 95.81 112 LEU A N 1
ATOM 902 C CA . LEU A 1 112 ? -20.640 4.211 18.273 1.00 95.81 112 LEU A CA 1
ATOM 903 C C . LEU A 1 112 ? -19.841 4.555 19.534 1.00 95.81 112 LEU A C 1
ATOM 905 O O . LEU A 1 112 ? -19.897 3.817 20.518 1.00 95.81 112 LEU A O 1
ATOM 909 N N . TYR A 1 113 ? -19.129 5.682 19.515 1.00 95.94 113 TYR A N 1
ATOM 910 C CA . TYR A 1 113 ? -18.416 6.198 20.676 1.00 95.94 113 TYR A CA 1
ATOM 911 C C . TYR A 1 113 ? -19.377 6.545 21.814 1.00 95.94 113 TYR A C 1
ATOM 913 O O . TYR A 1 113 ? -19.159 6.100 22.935 1.00 95.94 113 TYR A O 1
ATOM 921 N N . ASP A 1 114 ? -20.456 7.279 21.534 1.00 96.31 114 ASP A N 1
ATOM 922 C CA . ASP A 1 114 ? -21.437 7.675 22.544 1.00 96.31 114 ASP A CA 1
ATOM 923 C C . ASP A 1 114 ? -22.072 6.429 23.182 1.00 96.31 114 ASP A C 1
ATOM 925 O O . ASP A 1 114 ? -22.207 6.362 24.402 1.00 96.31 114 ASP A O 1
ATOM 929 N N . ARG A 1 115 ? -22.371 5.388 22.393 1.00 95.12 115 ARG A N 1
ATOM 930 C CA . ARG A 1 115 ? -22.843 4.094 22.916 1.00 95.12 115 ARG A CA 1
ATOM 931 C C . ARG A 1 115 ? -21.830 3.424 23.844 1.00 95.12 115 ARG A C 1
ATOM 933 O O . ARG A 1 115 ? -22.227 2.910 24.884 1.00 95.12 115 ARG A O 1
ATOM 940 N N . LEU A 1 116 ? -20.548 3.416 23.479 1.00 95.44 116 LEU A N 1
ATOM 941 C CA . LEU A 1 116 ? -19.488 2.843 24.313 1.00 95.44 116 LEU A CA 1
ATOM 942 C C . LEU A 1 116 ? -19.268 3.662 25.594 1.00 95.44 116 LEU A C 1
ATOM 944 O O . LEU A 1 116 ? -19.075 3.087 26.658 1.00 95.44 116 LEU A O 1
ATOM 948 N N . ALA A 1 117 ? -19.335 4.990 25.506 1.00 95.56 117 ALA A N 1
ATOM 949 C CA . ALA A 1 117 ? -19.132 5.896 26.634 1.00 95.56 117 ALA A CA 1
ATOM 950 C C . ALA A 1 117 ? -20.219 5.766 27.715 1.00 95.56 117 ALA A C 1
ATOM 952 O O . ALA A 1 117 ? -19.952 6.042 28.881 1.00 95.56 117 ALA A O 1
ATOM 953 N N . HIS A 1 118 ? -21.424 5.329 27.336 1.00 95.06 118 HIS A N 1
ATOM 954 C CA . HIS A 1 118 ? -22.535 5.058 28.255 1.00 95.06 118 HIS A CA 1
ATOM 955 C C . HIS A 1 118 ? -22.737 3.560 28.526 1.00 95.06 118 HIS A C 1
ATOM 957 O O . HIS A 1 118 ? -23.714 3.181 29.175 1.00 95.06 118 HIS A O 1
ATOM 963 N N . ALA A 1 119 ? -21.856 2.694 28.014 1.00 93.56 119 ALA A N 1
ATOM 964 C CA . ALA A 1 119 ? -21.915 1.272 28.314 1.00 93.56 119 ALA A CA 1
ATOM 965 C C . ALA A 1 119 ? -21.655 1.047 29.815 1.00 93.56 119 ALA A C 1
ATOM 967 O O . ALA A 1 119 ? -20.890 1.800 30.426 1.00 93.56 119 ALA A O 1
ATOM 968 N N . PRO A 1 120 ? -22.272 0.022 30.429 1.00 91.19 120 PRO A N 1
ATOM 969 C CA . PRO A 1 120 ? -21.954 -0.331 31.804 1.00 91.19 120 PRO A CA 1
ATOM 970 C C . PRO A 1 120 ? -20.457 -0.627 31.929 1.00 91.19 120 PRO A C 1
ATOM 972 O O . PRO A 1 120 ? -19.846 -1.188 31.015 1.00 91.19 120 PRO A O 1
ATOM 975 N N . VAL A 1 121 ? -19.872 -0.253 33.070 1.00 87.00 121 VAL A N 1
ATOM 976 C CA . VAL A 1 121 ? -18.482 -0.598 33.384 1.00 87.00 121 VAL A CA 1
ATOM 977 C C . VAL A 1 121 ? -18.347 -2.111 33.281 1.00 87.00 121 VAL A C 1
ATOM 979 O O . VAL A 1 121 ? -19.153 -2.848 33.850 1.00 87.00 121 VAL A O 1
ATOM 982 N N . ALA A 1 122 ? -17.357 -2.567 32.516 1.00 84.50 122 ALA A N 1
ATOM 983 C CA . ALA A 1 122 ? -17.100 -3.986 32.370 1.00 84.50 122 ALA A CA 1
ATOM 984 C C . ALA A 1 122 ? -16.778 -4.567 33.751 1.00 84.50 122 ALA A C 1
ATOM 986 O O . ALA A 1 122 ? -15.726 -4.276 34.317 1.00 84.50 122 ALA A O 1
ATOM 987 N N . VAL A 1 123 ? -17.684 -5.384 34.286 1.00 77.31 123 VAL A N 1
ATOM 988 C CA . VAL A 1 123 ? -17.370 -6.248 35.421 1.00 77.31 123 VAL A CA 1
ATOM 989 C C . VAL A 1 123 ? -16.559 -7.387 34.832 1.00 77.31 123 VAL A C 1
ATOM 991 O O . VAL A 1 123 ? -17.090 -8.304 34.209 1.00 77.31 123 VAL A O 1
ATOM 994 N N . THR A 1 124 ? -15.240 -7.279 34.909 1.00 65.94 124 THR A N 1
ATOM 995 C CA . THR A 1 124 ? -14.393 -8.428 34.615 1.00 65.94 124 THR A CA 1
ATOM 996 C C . THR A 1 124 ? -14.668 -9.490 35.677 1.00 65.94 124 THR A C 1
ATOM 998 O O . THR A 1 124 ? -14.621 -9.162 36.860 1.00 65.94 124 THR A O 1
ATOM 1001 N N . HIS A 1 125 ? -14.901 -10.747 35.278 1.00 57.91 125 HIS A N 1
ATOM 1002 C CA . HIS A 1 125 ? -15.026 -11.932 36.155 1.00 57.91 125 HIS A CA 1
ATOM 1003 C C . HIS A 1 125 ? -13.744 -12.240 36.978 1.00 57.91 125 HIS A C 1
ATOM 1005 O O . HIS A 1 125 ? -13.393 -13.392 37.203 1.00 57.91 125 HIS A O 1
ATOM 1011 N N . PHE A 1 126 ? -12.984 -11.226 37.390 1.00 56.91 126 PHE A N 1
ATOM 1012 C CA . PHE A 1 126 ? -11.944 -11.346 38.405 1.00 56.91 126 PHE A CA 1
ATOM 1013 C C . PHE A 1 126 ? -12.520 -11.167 39.817 1.00 56.91 126 PHE A C 1
ATOM 1015 O O . PHE A 1 126 ? -12.022 -11.814 40.734 1.00 56.91 126 PHE A O 1
ATOM 1022 N N . ASP A 1 127 ? -13.590 -10.380 39.988 1.00 57.06 127 ASP A N 1
ATOM 1023 C CA . ASP A 1 127 ? -14.221 -10.183 41.304 1.00 57.06 127 ASP A CA 1
ATOM 1024 C C . ASP A 1 127 ? -15.066 -11.399 41.740 1.00 57.06 127 ASP A C 1
ATOM 1026 O O . ASP A 1 127 ? -15.044 -11.767 42.913 1.00 57.06 127 ASP A O 1
ATOM 1030 N N . ASP A 1 128 ? -15.697 -12.116 40.800 1.00 57.28 128 ASP A N 1
ATOM 1031 C CA . ASP A 1 128 ? -16.441 -13.357 41.098 1.00 57.28 128 ASP A CA 1
ATOM 1032 C C . ASP A 1 128 ? -15.520 -14.486 41.602 1.00 57.28 128 ASP A C 1
ATOM 1034 O O . ASP A 1 128 ? -15.893 -15.277 42.470 1.00 57.28 128 ASP A O 1
ATOM 1038 N N . LEU A 1 129 ? -14.273 -14.533 41.117 1.00 58.84 129 LEU A N 1
ATOM 1039 C CA . LEU A 1 129 ? -13.277 -15.498 41.591 1.00 58.84 129 LEU A CA 1
ATOM 1040 C C . LEU A 1 129 ? -12.790 -15.168 43.003 1.00 58.84 129 LEU A C 1
ATOM 1042 O O . LEU A 1 129 ? -12.410 -16.075 43.739 1.00 58.84 129 LEU A O 1
ATOM 1046 N N . ALA A 1 130 ? -12.790 -13.894 43.404 1.00 61.34 130 ALA A N 1
ATOM 1047 C CA . ALA A 1 130 ? -12.423 -13.513 44.762 1.00 61.34 130 ALA A CA 1
ATOM 1048 C C . ALA A 1 130 ? -13.479 -13.988 45.771 1.00 61.34 130 ALA A C 1
ATOM 1050 O O . ALA A 1 130 ? -13.115 -14.501 46.831 1.00 61.34 130 ALA A O 1
ATOM 1051 N N . GLU A 1 131 ? -14.768 -13.890 45.428 1.00 63.62 131 GLU A N 1
ATOM 1052 C CA . GLU A 1 131 ? -15.853 -14.425 46.258 1.00 63.62 131 GLU A CA 1
ATOM 1053 C C . GLU A 1 131 ? -15.843 -15.960 46.302 1.00 63.62 131 GLU A C 1
ATOM 1055 O O . GLU A 1 131 ? -15.938 -16.534 47.391 1.00 63.62 131 GLU A O 1
ATOM 1060 N N . GLU A 1 132 ? -15.639 -16.643 45.168 1.00 63.62 132 GLU A N 1
ATOM 1061 C CA . GLU A 1 132 ? -15.528 -18.110 45.138 1.00 63.62 132 GLU A CA 1
ATOM 1062 C C . GLU A 1 132 ? -14.308 -18.624 45.915 1.00 63.62 132 GLU A C 1
ATOM 1064 O O . GLU A 1 132 ? -14.424 -19.579 46.690 1.00 63.62 132 GLU A O 1
ATOM 1069 N N . VAL A 1 133 ? -13.141 -17.986 45.768 1.00 68.44 133 VAL A N 1
ATOM 1070 C CA . VAL A 1 133 ? -11.922 -18.353 46.507 1.00 68.44 133 VAL A CA 1
ATOM 1071 C C . VAL A 1 133 ? -12.090 -18.068 47.999 1.00 68.44 133 VAL A C 1
ATOM 1073 O O . VAL A 1 133 ? -11.737 -18.918 48.818 1.00 68.44 133 VAL A O 1
ATOM 1076 N N . ALA A 1 134 ? -12.692 -16.938 48.381 1.00 72.81 134 ALA A N 1
ATOM 1077 C CA . ALA A 1 134 ? -12.977 -16.634 49.782 1.00 72.81 134 ALA A CA 1
ATOM 1078 C C . ALA A 1 134 ? -13.965 -17.638 50.405 1.00 72.81 134 ALA A C 1
ATOM 1080 O O . ALA A 1 134 ? -13.763 -18.077 51.543 1.00 72.81 134 ALA A O 1
ATOM 1081 N N . ALA A 1 135 ? -14.997 -18.053 49.661 1.00 74.44 135 ALA A N 1
ATOM 1082 C CA . ALA A 1 135 ? -15.949 -19.075 50.090 1.00 74.44 135 ALA A CA 1
ATOM 1083 C C . ALA A 1 135 ? -15.284 -20.457 50.241 1.00 74.44 135 ALA A C 1
ATOM 1085 O O . ALA A 1 135 ? -15.507 -21.149 51.241 1.00 74.44 135 ALA A O 1
ATOM 1086 N N . LEU A 1 136 ? -14.411 -20.837 49.301 1.00 72.94 136 LEU A N 1
ATOM 1087 C CA . LEU A 1 136 ? -13.620 -22.070 49.358 1.00 72.94 136 LEU A CA 1
ATOM 1088 C C . LEU A 1 136 ? -12.647 -22.076 50.546 1.00 72.94 136 LEU A C 1
ATOM 1090 O O . LEU A 1 136 ? -12.557 -23.075 51.264 1.00 72.94 136 LEU A O 1
ATOM 1094 N N . GLU A 1 137 ? -11.953 -20.969 50.810 1.00 75.00 137 GLU A N 1
ATOM 1095 C CA . GLU A 1 137 ? -11.051 -20.845 51.958 1.00 75.00 137 GLU A CA 1
ATOM 1096 C C . GLU A 1 137 ? -11.798 -20.889 53.299 1.00 75.00 137 GLU A C 1
ATOM 1098 O O . GLU A 1 137 ? -11.329 -21.523 54.251 1.00 75.00 137 GLU A O 1
ATOM 1103 N N . ALA A 1 138 ? -12.970 -20.252 53.392 1.00 76.00 138 ALA A N 1
ATOM 1104 C CA . ALA A 1 138 ? -13.809 -20.288 54.588 1.00 76.00 138 ALA A CA 1
ATOM 1105 C C . ALA A 1 138 ? -14.310 -21.713 54.888 1.00 76.00 138 ALA A C 1
ATOM 1107 O O . ALA A 1 138 ? -14.200 -22.177 56.030 1.00 76.00 138 ALA A O 1
ATOM 1108 N N . ALA A 1 139 ? -14.763 -22.439 53.860 1.00 75.25 139 ALA A N 1
ATOM 1109 C CA . ALA A 1 139 ? -15.177 -23.837 53.976 1.00 75.25 139 ALA A CA 1
ATOM 1110 C C . ALA A 1 139 ? -14.010 -24.753 54.401 1.00 75.25 139 ALA A C 1
ATOM 1112 O O . ALA A 1 139 ? -14.167 -25.615 55.272 1.00 75.25 139 ALA A O 1
ATOM 1113 N N . GLN A 1 140 ? -12.804 -24.533 53.863 1.00 70.50 140 GLN A N 1
ATOM 1114 C CA . GLN A 1 140 ? -11.611 -25.297 54.246 1.00 70.50 140 GLN A CA 1
ATOM 1115 C C . GLN A 1 140 ? -11.150 -25.020 55.688 1.00 70.50 140 GLN A C 1
ATOM 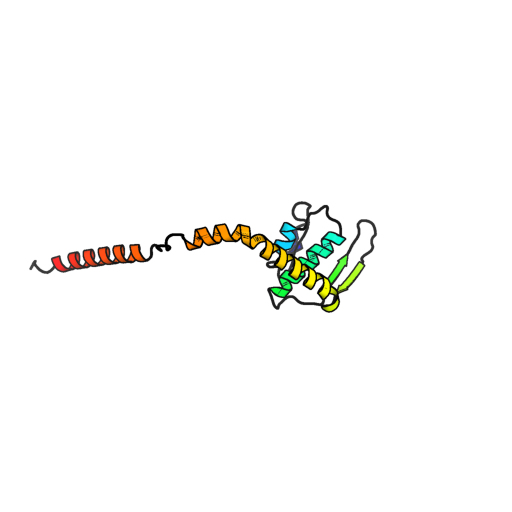1117 O O . GLN A 1 140 ? -10.680 -25.939 56.365 1.00 70.50 140 GLN A O 1
ATOM 1122 N N . ARG A 1 141 ? -11.298 -23.787 56.196 1.00 69.38 141 ARG A N 1
ATOM 1123 C CA . ARG A 1 141 ? -10.987 -23.450 57.601 1.00 69.38 141 ARG A CA 1
ATOM 1124 C C . ARG A 1 141 ? -11.954 -24.120 58.579 1.00 69.38 141 ARG A C 1
ATOM 1126 O O . ARG A 1 141 ? -11.504 -24.644 59.598 1.00 69.38 141 ARG A O 1
ATOM 1133 N N . GLN A 1 142 ? -13.248 -24.176 58.255 1.00 71.56 142 GLN A N 1
ATOM 1134 C CA . GLN A 1 142 ? -14.243 -24.889 59.069 1.00 71.56 142 GLN A CA 1
ATOM 1135 C C . GLN A 1 142 ? -13.976 -26.401 59.113 1.00 71.56 142 GLN A C 1
ATOM 1137 O O . GLN A 1 142 ? -14.047 -26.999 60.186 1.00 71.56 142 GLN A O 1
ATOM 1142 N N . ALA A 1 143 ? -13.571 -27.008 57.992 1.00 67.88 143 ALA A N 1
ATOM 1143 C CA . ALA A 1 143 ? -13.237 -28.433 57.942 1.00 67.88 143 ALA A CA 1
ATOM 1144 C C . ALA A 1 143 ? -12.002 -28.803 58.790 1.00 67.88 143 ALA A C 1
ATOM 1146 O O . ALA A 1 143 ? -11.944 -29.895 59.349 1.00 67.88 143 ALA A O 1
ATOM 1147 N N . ARG A 1 144 ? -11.022 -27.897 58.934 1.00 62.91 144 ARG A N 1
ATOM 1148 C CA . ARG A 1 144 ? -9.809 -28.130 59.746 1.00 62.91 144 ARG A CA 1
ATOM 1149 C C . ARG A 1 144 ? -10.019 -27.906 61.250 1.00 62.91 144 ARG A C 1
ATOM 1151 O O . ARG A 1 144 ? -9.306 -28.511 62.048 1.00 62.91 144 ARG A O 1
ATOM 1158 N N . GLY A 1 145 ? -10.991 -27.080 61.644 1.00 58.12 145 GLY A N 1
ATOM 1159 C CA . GLY A 1 145 ? -11.310 -26.798 63.051 1.00 58.12 145 GLY A CA 1
ATOM 1160 C C . GLY A 1 145 ? -12.078 -27.913 63.777 1.00 58.12 145 GLY A C 1
ATOM 1161 O O . GLY A 1 145 ? -12.019 -27.992 65.000 1.00 58.12 145 GLY A O 1
ATOM 1162 N N . GLY A 1 146 ? -12.760 -28.802 63.045 1.00 53.84 146 GLY A N 1
ATOM 1163 C CA . GLY A 1 146 ? -13.590 -29.872 63.621 1.00 53.84 146 GLY A CA 1
ATOM 1164 C C . GLY A 1 146 ? -12.832 -31.109 64.124 1.00 53.84 146 GLY A C 1
ATOM 1165 O O . GLY A 1 146 ? -13.411 -31.948 64.804 1.00 53.84 146 GLY A O 1
ATOM 1166 N N . THR A 1 147 ? -11.537 -31.240 63.826 1.00 51.94 147 THR A N 1
ATOM 1167 C CA . THR A 1 147 ? -10.754 -32.465 64.099 1.00 51.94 147 THR A CA 1
ATOM 1168 C C . THR A 1 147 ? -10.023 -32.498 65.449 1.00 51.94 147 THR A C 1
ATOM 1170 O O . THR A 1 147 ? -9.282 -33.442 65.705 1.00 51.94 147 THR A O 1
ATOM 1173 N N . SER A 1 148 ? -10.214 -31.509 66.333 1.00 47.84 148 SER A N 1
ATOM 1174 C CA . SER A 1 148 ? -9.458 -31.392 67.600 1.00 47.84 148 SER A CA 1
ATOM 1175 C C . SER A 1 148 ? -10.268 -31.670 68.881 1.00 47.84 148 SER A C 1
ATOM 1177 O O . SER A 1 148 ? -9.878 -31.222 69.958 1.00 47.84 148 SER A O 1
ATOM 1179 N N . GLN A 1 149 ? -11.374 -32.416 68.803 1.00 44.84 149 GLN A N 1
ATOM 1180 C CA . GLN A 1 149 ? -12.076 -32.943 69.986 1.00 44.84 149 GLN A CA 1
ATOM 1181 C C . GLN A 1 149 ? -12.496 -34.404 69.778 1.00 44.84 149 GLN A C 1
ATOM 1183 O O . GLN A 1 149 ? -13.675 -34.729 69.706 1.00 44.84 149 GLN A O 1
ATOM 1188 N N . ALA A 1 150 ? -11.517 -35.297 69.655 1.00 43.31 150 ALA A N 1
ATOM 1189 C CA . ALA A 1 150 ? -11.722 -36.729 69.857 1.00 43.31 150 ALA A CA 1
ATOM 1190 C C . ALA A 1 150 ? -10.380 -37.406 70.164 1.00 43.31 150 ALA A C 1
ATOM 1192 O O . ALA A 1 150 ? -9.765 -38.007 69.283 1.00 43.31 150 ALA A O 1
ATOM 1193 N N . ARG A 1 151 ? -9.908 -37.275 71.406 1.00 37.72 151 ARG A N 1
ATOM 1194 C CA . ARG A 1 151 ? -9.091 -38.284 72.090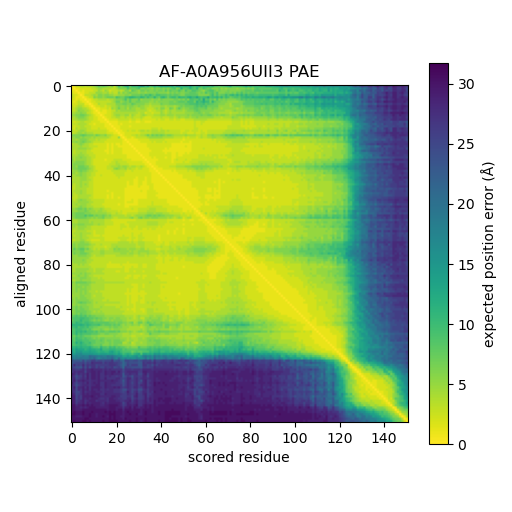 1.00 37.72 151 ARG A CA 1
ATOM 1195 C C . ARG A 1 151 ? -9.001 -37.991 73.576 1.00 37.72 151 ARG A C 1
ATOM 1197 O O . ARG A 1 151 ? -8.831 -36.802 73.915 1.00 37.72 151 ARG A O 1
#

Foldseek 3Di:
DADPVGDDDDQDQVRNDDDPDQCPFLVVLCVPQPGNPDDVVSVVLSVLVSLLRSVVVDVVGDDFDKDWDDDPPPPDIDIDTHGCVNSVVVSVVVVVVVVVVVVVCCVVVVVVVVCVVPDPDDPDCPVVVVVVVVVVVVVVVVVVVPPPPDD

Radius of gyration: 29.22 Å; Cα contacts (8 Å, |Δi|>4): 87; chains: 1; bounding box: 38×52×98 Å

Secondary structure (DSSP, 8-state):
-B-TTS-B---BTTB-----SS-TTTHHHHHHH--TTS-HHHHHHHHHHHHHHHHHH-TT--S-EEEEEE-TTT--EEEEEE-HHHHHHHHHHHHHHHHHHHHHTHHHHHHHHHHHHTSPP---TTHHHHHHHHHHHHHHHHHHHTTSS--

Nearest PDB structures (foldseek):
  5nyj-assembly1_J  TM=9.832E-01  e=7.937E-07  Hyphomicrobium sp. MC1
  5loy-assembly2_D  TM=9.771E-01  e=8.462E-07  synthetic construct
  5nyg-assembly2_E  TM=9.675E-01  e=8.462E-07  Hyphomicrobium sp. MC1
  5nyj-assembly11_K  TM=9.846E-01  e=1.165E-06  Hyphomicrobium sp. MC1
  5lox-assembly1_B  TM=7.678E-01  e=6.552E-07  Pseudomonas aeruginosa

Sequence (151 aa):
LIYPEGNWVEVRPGTPYVIIGESRYGKPILDRLWRYNRSLEDGLRVALLAFDATRTSTSDVDCPLDAVMYRSDTWELREQRFTAPDLATVQRQWQRAITMAAEGLKPATKELYDRLAHAPVAVTHFDDLAEEVAALEAAQRQARGGTSQAR

pLDDT: mean 88.58, std 13.72, range [37.72, 98.19]

Solvent-accessible surface area (backbone atoms only — not comparable to full-atom values): 9343 Å² total; per-residue (Å²): 87,75,48,98,88,71,53,72,51,82,78,38,76,93,43,68,71,86,76,76,83,86,44,79,57,18,43,68,50,39,72,71,74,62,60,64,90,57,53,70,69,55,49,53,54,48,49,53,54,17,49,51,46,26,38,79,71,39,90,91,43,72,75,65,47,80,46,77,49,74,55,88,95,62,89,48,80,48,73,51,79,38,47,61,78,73,45,45,63,60,51,53,53,48,53,51,50,54,50,52,54,57,60,68,41,47,74,69,49,44,57,58,48,54,53,59,75,69,46,79,80,82,79,63,80,63,60,61,51,51,53,52,50,51,52,51,51,52,53,53,53,56,65,65,65,70,74,82,81,82,131

Mean predicted aligned error: 10.45 Å